Protein AF-A0AA96X672-F1 (afdb_monomer_lite)

Foldseek 3Di:
DDDDPPPPVVVPDDPLVVCVVPPVPDDPLVPDDLVSLVCVLVVVQLPCRSNLVSLVSCLVVVPPCSLVSLVVSCVDPNGHPVSVVSSVVSVVVD

Secondary structure (DSSP, 8-state):
-------GGGG---HHHHHHHHTTSPP-TTTS-HHHHHHHHHHTTT-HHHHHHHHHHHHHTT-TTHHHHHHHHHH-TT--HHHHHHHHHHHH--

Sequence (94 aa):
MKFETINVRDLNLSEANEIQFLYPSEPDWKAVSDDTLVALIKDYVSEPNCATIALGKLSIRNHPLTKPLAKWLLQEKQADEWLRESAQDTLDDE

Radius of gyration: 14.4 Å; chains: 1; bounding box: 42×36×30 Å

pLDDT: mean 87.9, std 14.63, range [38.44, 98.0]

Structure (mmCIF, N/CA/C/O backbone):
data_AF-A0AA96X672-F1
#
_entry.id   AF-A0AA96X672-F1
#
loop_
_atom_site.group_PDB
_atom_site.id
_atom_site.type_symbol
_atom_site.label_atom_id
_atom_site.label_alt_id
_atom_site.label_comp_id
_atom_site.label_asym_id
_atom_site.label_entity_id
_atom_site.label_seq_id
_atom_site.pdbx_PDB_ins_code
_atom_site.Cartn_x
_atom_site.Cartn_y
_atom_site.Cartn_z
_atom_site.occupancy
_atom_site.B_iso_or_equiv
_atom_site.auth_seq_id
_atom_site.auth_comp_id
_atom_site.auth_asym_id
_atom_site.auth_atom_id
_atom_site.pdbx_PDB_model_num
ATOM 1 N N . MET A 1 1 ? 32.167 -20.660 -10.875 1.00 38.44 1 MET A N 1
ATOM 2 C CA . MET A 1 1 ? 30.698 -20.518 -10.804 1.00 38.44 1 MET A CA 1
ATOM 3 C C . MET A 1 1 ? 30.321 -19.273 -11.585 1.00 38.44 1 MET A C 1
ATOM 5 O O . MET A 1 1 ? 30.848 -18.215 -11.271 1.00 38.44 1 MET A O 1
ATOM 9 N N . LYS A 1 2 ? 29.521 -19.407 -12.648 1.00 44.44 2 LYS A N 1
ATOM 10 C CA . LYS A 1 2 ? 28.918 -18.261 -13.338 1.00 44.44 2 LYS A CA 1
ATOM 11 C C . LYS A 1 2 ? 27.577 -18.019 -12.655 1.00 44.44 2 LYS A C 1
ATOM 13 O O . LYS A 1 2 ? 26.741 -18.914 -12.670 1.00 44.44 2 LYS A O 1
ATOM 18 N N . PHE A 1 3 ? 27.414 -16.874 -12.007 1.00 50.06 3 PHE A N 1
ATOM 19 C CA . PHE A 1 3 ? 26.091 -16.422 -11.602 1.00 50.06 3 PHE A CA 1
ATOM 20 C C . PHE A 1 3 ? 25.440 -15.876 -12.870 1.00 50.06 3 PHE A C 1
ATOM 22 O O . PHE A 1 3 ? 25.840 -14.822 -13.361 1.00 50.06 3 PHE A O 1
ATOM 29 N N . GLU A 1 4 ? 24.536 -16.648 -13.469 1.00 52.94 4 GLU A N 1
ATOM 30 C CA . GLU A 1 4 ? 23.663 -16.120 -14.512 1.00 52.94 4 GLU A CA 1
ATOM 31 C C . GLU A 1 4 ? 22.795 -15.047 -13.860 1.00 52.94 4 GLU A C 1
ATOM 33 O O . GLU A 1 4 ? 22.115 -15.291 -12.864 1.00 52.94 4 GLU A O 1
ATOM 38 N N . THR A 1 5 ? 22.908 -13.821 -14.362 1.00 55.78 5 THR A N 1
ATOM 39 C CA . THR A 1 5 ? 22.088 -12.699 -13.923 1.00 55.78 5 THR A CA 1
ATOM 40 C C . THR A 1 5 ? 20.648 -13.029 -14.292 1.00 55.78 5 THR A C 1
ATOM 42 O O . THR A 1 5 ? 20.287 -12.963 -15.465 1.00 55.78 5 THR A O 1
ATOM 45 N N . ILE A 1 6 ? 19.845 -13.451 -13.314 1.00 58.22 6 ILE A N 1
ATOM 46 C CA . ILE A 1 6 ? 18.418 -13.697 -13.522 1.00 58.22 6 ILE A CA 1
ATOM 47 C C . ILE A 1 6 ? 17.796 -12.360 -13.922 1.00 58.22 6 ILE A C 1
ATOM 49 O O . ILE A 1 6 ? 17.793 -11.408 -13.141 1.00 58.22 6 ILE A O 1
ATOM 53 N N . ASN A 1 7 ? 17.307 -12.276 -15.157 1.00 58.22 7 ASN A N 1
ATOM 54 C CA . ASN A 1 7 ? 16.510 -11.147 -15.596 1.00 58.22 7 ASN A CA 1
ATOM 55 C C . ASN A 1 7 ? 15.113 -11.322 -14.999 1.00 58.22 7 ASN A C 1
ATOM 57 O O . ASN A 1 7 ? 14.376 -12.232 -15.369 1.00 58.22 7 ASN A O 1
ATOM 61 N N . VAL A 1 8 ? 14.774 -10.471 -14.035 1.00 56.81 8 VAL A N 1
ATOM 62 C CA . VAL A 1 8 ? 13.538 -10.544 -13.237 1.00 56.81 8 VAL A CA 1
ATOM 63 C C . VAL A 1 8 ? 12.277 -10.541 -14.123 1.00 56.81 8 VAL A C 1
ATOM 65 O O . VAL A 1 8 ? 11.270 -11.154 -13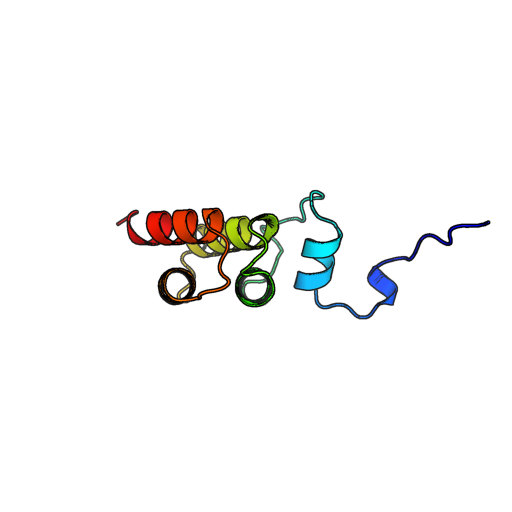.774 1.00 56.81 8 VAL A O 1
ATOM 68 N N . ARG A 1 9 ? 12.383 -9.966 -15.331 1.00 54.59 9 ARG A N 1
ATOM 69 C CA . ARG A 1 9 ? 11.336 -9.934 -16.366 1.00 54.59 9 ARG A CA 1
ATOM 70 C C . ARG A 1 9 ? 10.945 -11.309 -16.913 1.00 54.59 9 ARG A C 1
ATOM 72 O O . ARG A 1 9 ? 9.842 -11.458 -17.428 1.00 54.59 9 ARG A O 1
ATOM 79 N N . ASP A 1 10 ? 11.811 -12.314 -16.785 1.00 57.09 10 ASP A N 1
ATOM 80 C CA . ASP A 1 10 ? 11.561 -13.671 -17.290 1.00 57.09 10 ASP A CA 1
ATOM 81 C C . ASP A 1 10 ? 10.774 -14.544 -16.290 1.00 57.09 10 ASP A C 1
ATOM 83 O O . ASP A 1 10 ? 10.406 -15.676 -16.603 1.00 57.09 10 ASP A O 1
ATOM 87 N N . LEU A 1 11 ? 10.485 -14.031 -15.084 1.00 58.41 11 LEU A N 1
ATOM 88 C CA . LEU A 1 11 ? 9.835 -14.781 -14.000 1.00 58.41 11 LEU A CA 1
ATOM 89 C C . LEU A 1 11 ? 8.298 -14.669 -13.972 1.00 58.41 11 LEU A C 1
ATOM 91 O O . LEU A 1 11 ? 7.674 -15.237 -13.078 1.00 58.41 11 LEU A O 1
ATOM 95 N N . ASN A 1 12 ? 7.679 -13.974 -14.937 1.00 60.34 12 ASN A N 1
ATOM 96 C CA . ASN A 1 12 ? 6.227 -13.729 -14.993 1.00 60.34 12 ASN A CA 1
ATOM 97 C C . ASN A 1 12 ? 5.651 -13.238 -13.646 1.00 60.34 12 ASN A C 1
ATOM 99 O O . ASN A 1 12 ? 4.603 -13.696 -13.184 1.00 60.34 12 ASN A O 1
ATOM 103 N N . LEU A 1 13 ? 6.396 -12.354 -12.983 1.00 65.19 13 LEU A N 1
ATOM 104 C CA . LEU A 1 13 ? 6.022 -11.768 -11.704 1.00 65.19 13 LEU A CA 1
ATOM 105 C C . LEU A 1 13 ? 4.960 -10.683 -11.914 1.00 65.19 13 LEU A C 1
ATOM 107 O O . LEU A 1 13 ? 4.914 -10.040 -12.962 1.00 65.19 13 LEU A O 1
ATOM 111 N N . SER A 1 14 ? 4.107 -10.469 -10.910 1.00 86.06 14 SER A N 1
ATOM 112 C CA . SER A 1 14 ? 3.268 -9.270 -10.875 1.00 86.06 14 SER A CA 1
ATOM 113 C C . SER A 1 14 ? 4.156 -8.021 -10.802 1.00 86.06 14 SER A C 1
ATOM 115 O O . SER A 1 14 ? 5.269 -8.073 -10.276 1.00 86.06 14 SER A O 1
ATOM 117 N N . GLU A 1 15 ? 3.656 -6.881 -11.283 1.00 90.25 15 GLU A N 1
ATOM 118 C CA . GLU A 1 15 ? 4.382 -5.605 -11.189 1.00 90.25 15 GLU A CA 1
ATOM 119 C C . GLU A 1 15 ? 4.734 -5.267 -9.725 1.00 90.25 15 GLU A C 1
ATOM 121 O O . GLU A 1 15 ? 5.834 -4.802 -9.442 1.00 90.25 15 GLU A O 1
ATOM 126 N N . ALA A 1 16 ? 3.847 -5.592 -8.775 1.00 90.38 16 ALA A N 1
ATOM 127 C CA . ALA A 1 16 ? 4.100 -5.429 -7.342 1.00 90.38 16 ALA A CA 1
ATOM 128 C C . ALA A 1 16 ? 5.302 -6.263 -6.866 1.00 90.38 16 ALA A C 1
ATOM 130 O O . ALA A 1 16 ? 6.161 -5.753 -6.148 1.00 90.38 16 ALA A O 1
ATOM 131 N N . ASN A 1 17 ? 5.405 -7.518 -7.315 1.00 90.00 17 ASN A N 1
ATOM 132 C CA . ASN A 1 17 ? 6.538 -8.375 -6.980 1.00 90.00 17 ASN A CA 1
ATOM 133 C C . ASN A 1 17 ? 7.845 -7.863 -7.584 1.00 90.00 17 ASN A C 1
ATOM 135 O O . ASN A 1 17 ? 8.887 -7.932 -6.936 1.00 90.00 17 ASN A O 1
ATOM 139 N N . GLU A 1 18 ? 7.802 -7.353 -8.815 1.00 90.25 18 GLU A N 1
ATOM 140 C CA . GLU A 1 18 ? 8.983 -6.799 -9.476 1.00 90.25 18 GLU A CA 1
ATOM 141 C C . GLU A 1 18 ? 9.480 -5.538 -8.751 1.00 90.25 18 GLU A C 1
ATOM 143 O O . GLU A 1 18 ? 10.673 -5.422 -8.465 1.00 90.25 18 GLU A O 1
ATOM 148 N N . ILE A 1 19 ? 8.563 -4.641 -8.368 1.00 91.81 19 ILE A N 1
ATOM 149 C CA . ILE A 1 19 ? 8.870 -3.441 -7.577 1.00 91.81 19 ILE A CA 1
ATOM 150 C C . ILE A 1 19 ? 9.486 -3.822 -6.226 1.00 91.81 19 ILE A C 1
ATOM 152 O O . ILE A 1 19 ? 10.535 -3.285 -5.868 1.00 91.81 19 ILE A O 1
ATOM 156 N N . GLN A 1 20 ? 8.886 -4.770 -5.497 1.00 90.38 20 GLN A N 1
ATOM 157 C CA . GLN A 1 20 ? 9.417 -5.200 -4.204 1.00 90.38 20 GLN A CA 1
ATOM 158 C C . GLN A 1 20 ? 10.808 -5.822 -4.336 1.00 90.38 20 GLN A C 1
ATOM 160 O O . GLN A 1 20 ? 11.713 -5.492 -3.572 1.00 90.38 20 GLN A O 1
ATOM 165 N N . PHE A 1 21 ? 10.991 -6.710 -5.314 1.00 89.31 21 PHE A N 1
ATOM 166 C CA . PHE A 1 21 ? 12.253 -7.416 -5.520 1.00 89.31 21 PHE A CA 1
ATOM 167 C C . PHE A 1 21 ? 13.406 -6.468 -5.872 1.00 89.31 21 PHE A C 1
ATOM 169 O O . PHE A 1 21 ? 14.552 -6.719 -5.502 1.00 89.31 21 PHE A O 1
ATOM 176 N N . LEU A 1 22 ? 13.114 -5.383 -6.594 1.00 89.25 22 LEU A N 1
ATOM 177 C CA . LEU A 1 22 ? 14.110 -4.405 -7.027 1.00 89.25 22 LEU A CA 1
ATOM 178 C C . LEU A 1 22 ? 14.365 -3.285 -6.008 1.00 89.25 22 LEU A C 1
ATOM 180 O O . LEU A 1 22 ? 15.301 -2.502 -6.207 1.00 89.25 22 LEU A O 1
ATOM 184 N N . TYR A 1 23 ? 13.587 -3.205 -4.923 1.00 85.44 23 TYR A N 1
ATOM 185 C CA . TYR A 1 23 ? 13.785 -2.217 -3.863 1.00 85.44 23 TYR A CA 1
ATOM 186 C C . TYR A 1 23 ? 15.224 -2.294 -3.300 1.00 85.44 23 TYR A C 1
ATOM 188 O O . TYR A 1 23 ? 15.720 -3.392 -3.038 1.00 85.44 23 TYR A O 1
ATOM 196 N N . PRO A 1 24 ? 15.937 -1.163 -3.104 1.00 88.38 24 PRO A N 1
ATOM 197 C CA . PRO A 1 24 ? 15.455 0.223 -3.060 1.00 88.38 24 PRO A CA 1
ATOM 198 C C . PRO A 1 24 ? 15.445 0.965 -4.405 1.00 88.38 24 PRO A C 1
ATOM 200 O O . PRO A 1 24 ? 15.369 2.190 -4.421 1.00 88.38 24 PRO A O 1
ATOM 203 N N . SER A 1 25 ? 15.544 0.270 -5.540 1.00 89.38 25 SER A N 1
ATOM 204 C CA . SER A 1 25 ? 15.404 0.921 -6.848 1.00 89.38 25 SER A CA 1
ATOM 205 C C . SER A 1 25 ? 13.981 1.459 -7.001 1.00 89.38 25 SER A C 1
ATOM 207 O O . SER A 1 25 ? 13.023 0.690 -7.007 1.00 89.38 25 SER A O 1
ATOM 209 N N . GLU A 1 26 ? 13.835 2.778 -7.118 1.00 84.62 26 GLU A N 1
ATOM 210 C CA . GLU A 1 26 ? 12.516 3.405 -7.202 1.00 84.62 26 GLU A CA 1
ATOM 211 C C . GLU A 1 26 ? 11.936 3.317 -8.627 1.00 84.62 26 GLU A C 1
ATOM 213 O O . GLU A 1 26 ? 12.583 3.775 -9.577 1.00 84.62 26 GLU A O 1
ATOM 218 N N . PRO A 1 27 ? 10.716 2.772 -8.808 1.00 91.19 27 PRO A N 1
ATOM 219 C CA . PRO A 1 27 ? 9.993 2.889 -10.068 1.00 91.19 27 PRO A CA 1
ATOM 220 C C . PRO A 1 27 ? 9.500 4.330 -10.277 1.00 91.19 27 PRO A C 1
ATOM 222 O O . PRO A 1 27 ? 9.475 5.148 -9.352 1.00 91.19 27 PRO A O 1
ATOM 225 N N . ASP A 1 28 ? 9.012 4.644 -11.481 1.00 93.12 28 ASP A N 1
ATOM 226 C CA . ASP A 1 28 ? 8.211 5.857 -11.661 1.00 93.12 28 ASP A CA 1
ATOM 227 C C . ASP A 1 28 ? 6.846 5.683 -10.982 1.00 93.12 28 ASP A C 1
ATOM 229 O O . ASP A 1 28 ? 5.863 5.251 -11.584 1.00 93.12 28 ASP A O 1
ATOM 233 N N . TRP A 1 29 ? 6.778 6.061 -9.707 1.00 93.00 29 TRP A N 1
ATOM 234 C CA . TRP A 1 29 ? 5.575 5.978 -8.883 1.00 93.00 29 TRP A CA 1
ATOM 235 C C . TRP A 1 29 ? 4.366 6.742 -9.430 1.00 93.00 29 TRP A C 1
ATOM 237 O O . TRP A 1 29 ? 3.270 6.562 -8.904 1.00 93.00 29 TRP A O 1
ATOM 247 N N . LYS A 1 30 ? 4.520 7.630 -10.421 1.00 92.56 30 LYS A N 1
ATOM 248 C CA . LYS A 1 30 ? 3.374 8.270 -11.090 1.00 92.56 30 LYS A CA 1
ATOM 249 C C . LYS A 1 30 ? 2.762 7.368 -12.159 1.00 92.56 30 LYS A C 1
ATOM 251 O O . LYS A 1 30 ? 1.568 7.480 -12.410 1.00 92.56 30 LYS A O 1
ATOM 256 N N . ALA A 1 31 ? 3.567 6.494 -12.757 1.00 94.00 31 ALA A N 1
ATOM 257 C CA . ALA A 1 31 ? 3.150 5.549 -13.785 1.00 94.00 31 ALA A CA 1
ATOM 258 C C . ALA A 1 31 ? 2.636 4.219 -13.208 1.00 94.00 31 ALA A C 1
ATOM 260 O O . ALA A 1 31 ? 1.856 3.544 -13.874 1.00 94.00 31 ALA A O 1
ATOM 261 N N . VAL A 1 32 ? 3.023 3.862 -11.974 1.00 95.38 32 VAL A N 1
ATOM 262 C CA . VAL A 1 32 ? 2.518 2.656 -11.290 1.00 95.38 32 VAL A CA 1
ATOM 263 C C . VAL A 1 32 ? 0.996 2.736 -11.128 1.00 95.38 32 VAL A C 1
ATOM 265 O O . VAL A 1 32 ? 0.464 3.746 -10.646 1.00 95.38 32 VAL A O 1
ATOM 268 N N . SER A 1 33 ? 0.297 1.674 -11.528 1.00 96.44 33 SER A N 1
ATOM 269 C CA . SER A 1 33 ? -1.167 1.603 -11.479 1.00 96.44 33 SER A CA 1
ATOM 270 C C . SER A 1 33 ? -1.701 1.567 -10.042 1.00 96.44 33 SER A C 1
ATOM 272 O O . SER A 1 33 ? -1.021 1.086 -9.136 1.00 96.44 33 SER A O 1
ATOM 274 N N . ASP A 1 34 ? -2.927 2.051 -9.818 1.00 96.69 34 ASP A N 1
ATOM 275 C CA . ASP A 1 34 ? -3.556 1.981 -8.491 1.00 96.69 34 ASP A CA 1
ATOM 276 C C . ASP A 1 34 ? -3.708 0.528 -8.010 1.00 96.69 34 ASP A C 1
ATOM 278 O O . ASP A 1 34 ? -3.455 0.248 -6.841 1.00 96.69 34 ASP A O 1
ATOM 282 N N . ASP A 1 35 ? -4.022 -0.410 -8.911 1.00 96.00 35 ASP A N 1
ATOM 283 C CA . ASP A 1 35 ? -4.109 -1.842 -8.596 1.00 96.00 35 ASP A CA 1
ATOM 284 C C . ASP A 1 35 ? -2.772 -2.391 -8.083 1.00 96.00 35 ASP A C 1
ATOM 286 O O . ASP A 1 35 ? -2.735 -3.113 -7.085 1.00 96.00 35 ASP A O 1
ATOM 290 N N . THR A 1 36 ? -1.662 -1.995 -8.710 1.00 95.88 36 THR A N 1
ATOM 291 C CA . THR A 1 36 ? -0.314 -2.369 -8.270 1.00 95.88 36 THR A CA 1
ATOM 292 C C . THR A 1 36 ? 0.024 -1.755 -6.913 1.00 95.88 36 THR A C 1
ATOM 294 O O . THR A 1 36 ? 0.583 -2.441 -6.060 1.00 95.88 36 THR A O 1
ATOM 297 N N . LEU A 1 37 ? -0.349 -0.496 -6.660 1.00 96.81 37 LEU A N 1
ATOM 298 C CA . LEU A 1 37 ? -0.160 0.129 -5.344 1.00 96.81 37 LEU A CA 1
ATOM 299 C C . LEU A 1 37 ? -0.965 -0.597 -4.253 1.00 96.81 37 LEU A C 1
ATOM 301 O O . LEU A 1 37 ? -0.456 -0.837 -3.160 1.00 96.81 37 LEU A O 1
ATOM 305 N N . VAL A 1 38 ? -2.204 -0.995 -4.547 1.00 96.56 38 VAL A N 1
ATOM 306 C CA . VAL A 1 38 ? -3.030 -1.784 -3.622 1.00 96.56 38 VAL A CA 1
ATOM 307 C C . VAL A 1 38 ? -2.411 -3.162 -3.370 1.00 96.56 38 VAL A C 1
ATOM 309 O O . VAL A 1 38 ? -2.397 -3.612 -2.223 1.00 96.56 38 VAL A O 1
ATOM 312 N N . ALA A 1 39 ? -1.893 -3.821 -4.409 1.00 95.31 39 ALA A N 1
ATOM 313 C CA . ALA A 1 39 ? -1.206 -5.105 -4.284 1.00 95.31 39 ALA A CA 1
ATOM 314 C C . ALA A 1 39 ? 0.054 -4.986 -3.416 1.00 95.31 39 ALA A C 1
ATOM 316 O O . ALA A 1 39 ? 0.228 -5.781 -2.499 1.00 95.31 39 ALA A O 1
ATOM 317 N N . LEU A 1 40 ? 0.863 -3.936 -3.605 1.00 95.75 40 LEU A N 1
ATOM 318 C CA . LEU A 1 40 ? 2.038 -3.675 -2.767 1.00 95.75 40 LEU A CA 1
ATOM 319 C C . LEU A 1 40 ? 1.684 -3.575 -1.277 1.00 95.75 40 LEU A C 1
ATOM 321 O O . LEU A 1 40 ? 2.401 -4.107 -0.440 1.00 95.75 40 LEU A O 1
ATOM 325 N N . ILE A 1 41 ? 0.563 -2.937 -0.935 1.00 95.69 41 ILE A N 1
ATOM 326 C CA . ILE A 1 41 ? 0.117 -2.805 0.462 1.00 95.69 41 ILE A CA 1
ATOM 327 C C . ILE A 1 41 ? -0.365 -4.144 1.033 1.00 95.69 41 ILE A C 1
ATOM 329 O O . ILE A 1 41 ? -0.089 -4.461 2.189 1.00 95.69 41 ILE A O 1
ATOM 333 N N . LYS A 1 42 ? -1.125 -4.915 0.251 1.00 94.00 42 LYS A N 1
ATOM 334 C CA . LYS A 1 42 ? -1.742 -6.165 0.719 1.00 94.00 42 LYS A CA 1
ATOM 335 C C . LYS A 1 42 ? -0.748 -7.315 0.809 1.00 94.00 42 LYS A C 1
ATOM 337 O O . LYS A 1 42 ? -0.762 -8.046 1.797 1.00 94.00 42 LYS A O 1
ATOM 342 N N . ASP A 1 43 ? 0.090 -7.463 -0.208 1.00 93.56 43 ASP A N 1
ATOM 343 C CA . ASP A 1 43 ? 0.967 -8.621 -0.367 1.00 93.56 43 ASP A CA 1
ATOM 344 C C . ASP A 1 43 ? 2.255 -8.469 0.456 1.00 93.56 43 ASP A C 1
ATOM 346 O O . ASP A 1 43 ? 2.825 -9.467 0.893 1.00 93.56 43 ASP A O 1
ATOM 350 N N . TYR A 1 44 ? 2.662 -7.227 0.748 1.00 93.19 44 TYR A N 1
ATOM 351 C CA . TYR A 1 44 ? 3.876 -6.897 1.505 1.00 93.19 44 TYR A CA 1
ATOM 352 C C . TYR A 1 44 ? 3.584 -6.182 2.824 1.00 93.19 44 TYR A C 1
ATOM 354 O O . TYR A 1 44 ? 4.354 -5.355 3.293 1.00 93.19 44 TYR A O 1
ATOM 362 N N . VAL A 1 45 ? 2.471 -6.530 3.469 1.00 93.00 45 VAL A N 1
ATOM 363 C CA . VAL A 1 45 ? 2.025 -5.921 4.733 1.00 93.00 45 VAL A CA 1
ATOM 364 C C . VAL A 1 45 ? 3.056 -6.020 5.873 1.00 93.00 45 VAL A C 1
ATOM 366 O O . VAL A 1 45 ? 3.105 -5.151 6.739 1.00 93.00 45 VAL A O 1
ATOM 369 N N . SER A 1 46 ? 3.912 -7.044 5.865 1.00 91.69 46 SER A N 1
ATOM 370 C CA . SER A 1 46 ? 4.997 -7.229 6.844 1.00 91.69 46 SER A CA 1
ATOM 371 C C . SER A 1 46 ? 6.321 -6.571 6.440 1.00 91.69 46 SER A C 1
ATOM 373 O O . SER A 1 46 ? 7.299 -6.685 7.173 1.00 91.69 46 SER A O 1
ATOM 375 N N . GLU A 1 47 ? 6.378 -5.916 5.278 1.00 88.56 47 GLU A N 1
ATOM 376 C CA . GLU A 1 47 ? 7.577 -5.273 4.743 1.00 88.56 47 GLU A CA 1
ATOM 377 C C . GLU A 1 47 ? 7.278 -3.783 4.489 1.00 88.56 47 GLU A C 1
ATOM 379 O O . GLU A 1 47 ? 6.604 -3.427 3.522 1.00 88.56 47 GLU A O 1
ATOM 384 N N . PRO A 1 48 ? 7.759 -2.863 5.342 1.00 76.50 48 PRO A N 1
ATOM 385 C CA . PRO A 1 48 ? 7.281 -1.481 5.335 1.00 76.50 48 PRO A CA 1
ATOM 386 C C . PRO A 1 48 ? 7.754 -0.652 4.142 1.00 76.50 48 PRO A C 1
ATOM 388 O O . PRO A 1 48 ? 7.282 0.461 3.959 1.00 76.50 48 PRO A O 1
ATOM 391 N N . ASN A 1 49 ? 8.682 -1.141 3.329 1.00 86.62 49 ASN A N 1
ATOM 392 C CA . ASN A 1 49 ? 9.320 -0.380 2.258 1.00 86.62 49 ASN A CA 1
ATOM 393 C C . ASN A 1 49 ? 8.333 0.097 1.173 1.00 86.62 49 ASN A C 1
ATOM 395 O O . ASN A 1 49 ? 7.903 1.252 1.173 1.00 86.62 49 ASN A O 1
ATOM 399 N N . CYS A 1 50 ? 7.959 -0.773 0.237 1.00 92.25 50 CYS A N 1
ATOM 400 C CA . CYS A 1 50 ? 7.102 -0.400 -0.881 1.00 92.25 50 CYS A C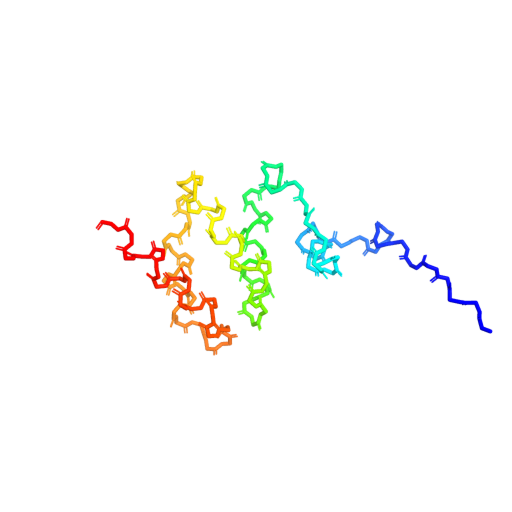A 1
ATOM 401 C C . CYS A 1 50 ? 5.649 -0.222 -0.441 1.00 92.25 50 CYS A C 1
ATOM 403 O O . CYS A 1 50 ? 4.952 0.613 -1.013 1.00 92.25 50 CYS A O 1
ATOM 405 N N . ALA A 1 51 ? 5.203 -0.950 0.589 1.00 94.31 51 ALA A N 1
ATOM 406 C CA . ALA A 1 51 ? 3.849 -0.842 1.126 1.00 94.31 51 ALA A CA 1
ATOM 407 C C . ALA A 1 51 ? 3.563 0.560 1.695 1.00 94.31 51 ALA A C 1
ATOM 409 O O . ALA A 1 51 ? 2.520 1.142 1.394 1.00 94.31 51 ALA A O 1
ATOM 410 N N . THR A 1 52 ? 4.508 1.150 2.438 1.00 94.81 52 THR A N 1
ATOM 411 C CA . THR A 1 52 ? 4.347 2.508 2.990 1.00 94.81 52 THR A CA 1
ATOM 412 C C . THR A 1 52 ? 4.324 3.555 1.884 1.00 94.81 52 THR A C 1
ATOM 414 O O . THR A 1 52 ? 3.440 4.414 1.851 1.00 94.81 52 THR A O 1
ATOM 417 N N . ILE A 1 53 ? 5.253 3.458 0.923 1.00 95.19 53 ILE A N 1
ATOM 418 C CA . ILE A 1 53 ? 5.281 4.370 -0.227 1.00 95.19 53 ILE A CA 1
ATOM 419 C C . ILE A 1 53 ? 3.968 4.256 -1.006 1.00 95.19 53 ILE A C 1
ATOM 421 O O . ILE A 1 53 ? 3.364 5.278 -1.331 1.00 95.19 53 ILE A O 1
ATOM 425 N N . ALA A 1 54 ? 3.496 3.036 -1.266 1.00 96.44 54 ALA A N 1
ATOM 426 C CA . ALA A 1 54 ? 2.261 2.795 -1.995 1.00 96.44 54 ALA A CA 1
ATOM 427 C C . ALA A 1 54 ? 1.036 3.394 -1.293 1.00 96.44 54 ALA A C 1
ATOM 429 O O . ALA A 1 54 ? 0.229 4.051 -1.954 1.00 96.44 54 ALA A O 1
ATOM 430 N N . LEU A 1 55 ? 0.933 3.260 0.034 1.00 96.62 55 LEU A N 1
ATOM 431 C CA . LEU A 1 55 ? -0.132 3.892 0.814 1.00 96.62 55 LEU A CA 1
ATOM 432 C C . LEU A 1 55 ? -0.102 5.420 0.670 1.00 96.62 55 LEU A C 1
ATOM 434 O O . LEU A 1 55 ? -1.125 6.032 0.356 1.00 96.62 55 LEU A O 1
ATOM 438 N N . GLY A 1 56 ? 1.082 6.029 0.783 1.00 95.56 56 GLY A N 1
ATOM 439 C CA . GLY A 1 56 ? 1.261 7.466 0.568 1.00 95.56 56 GLY A CA 1
ATOM 440 C C . GLY A 1 56 ? 0.900 7.910 -0.856 1.00 95.56 56 GLY A C 1
ATOM 441 O O . GLY A 1 56 ? 0.257 8.943 -1.043 1.00 95.56 56 GLY A O 1
ATOM 442 N N . LYS A 1 57 ? 1.245 7.121 -1.885 1.00 96.81 57 LYS A N 1
ATOM 443 C CA . LYS A 1 57 ? 0.859 7.420 -3.277 1.00 96.81 57 LYS A CA 1
ATOM 444 C C . LYS A 1 57 ? -0.653 7.347 -3.480 1.00 96.81 57 LYS A C 1
ATOM 446 O O . LYS A 1 57 ? -1.194 8.234 -4.137 1.00 96.81 57 LYS A O 1
ATOM 451 N N . LEU A 1 58 ? -1.336 6.355 -2.906 1.00 97.06 58 LEU A N 1
ATOM 452 C CA . LEU A 1 58 ? -2.801 6.278 -2.945 1.00 97.06 58 LEU A CA 1
ATOM 453 C C . LEU A 1 58 ? -3.450 7.468 -2.222 1.00 97.06 58 LEU A C 1
ATOM 455 O O . LEU A 1 58 ? -4.441 8.012 -2.714 1.00 97.06 58 LEU A O 1
ATOM 459 N N . SER A 1 59 ? -2.875 7.909 -1.098 1.00 96.19 59 SER A N 1
ATOM 460 C CA . SER A 1 59 ? -3.327 9.102 -0.373 1.00 96.19 59 SER A CA 1
ATOM 461 C C . SER A 1 59 ? -3.213 10.369 -1.226 1.00 96.19 59 SER A C 1
ATOM 463 O O . SER A 1 59 ? -4.215 11.036 -1.471 1.00 96.19 59 SER A O 1
ATOM 465 N N . ILE A 1 60 ? -2.041 10.626 -1.823 1.00 95.50 60 ILE A N 1
ATOM 466 C CA . ILE A 1 60 ? -1.812 11.765 -2.736 1.00 95.50 60 ILE A CA 1
ATOM 46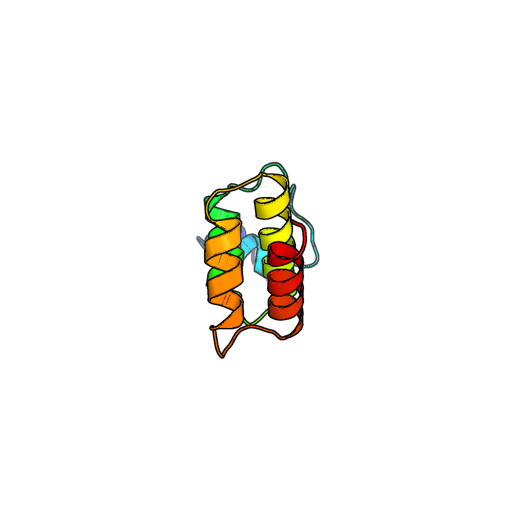7 C C . ILE A 1 60 ? -2.787 11.754 -3.925 1.00 95.50 60 ILE A C 1
ATOM 469 O O . ILE A 1 60 ? -3.216 12.808 -4.396 1.00 95.50 60 ILE A O 1
ATOM 473 N N . ARG A 1 61 ? -3.141 10.565 -4.427 1.00 95.94 61 ARG A N 1
ATOM 474 C CA . ARG A 1 61 ? -4.091 10.388 -5.537 1.00 95.94 61 ARG A CA 1
ATOM 475 C C . ARG A 1 61 ? -5.560 10.527 -5.115 1.00 95.94 61 ARG A C 1
ATOM 477 O O . ARG A 1 61 ? -6.428 10.459 -5.980 1.00 95.94 61 ARG A O 1
ATOM 484 N N . ASN A 1 62 ? -5.856 10.726 -3.827 1.00 94.81 62 ASN A N 1
ATOM 485 C CA . ASN A 1 62 ? -7.210 10.685 -3.262 1.00 94.81 62 ASN A CA 1
ATOM 486 C C . ASN A 1 62 ? -7.960 9.389 -3.614 1.00 94.81 62 ASN A C 1
ATOM 488 O O . ASN A 1 62 ? -9.163 9.398 -3.886 1.00 94.81 62 ASN A O 1
ATOM 492 N N . HIS A 1 63 ? -7.244 8.263 -3.650 1.00 96.88 63 HIS A N 1
ATOM 493 C CA . HIS A 1 63 ? -7.8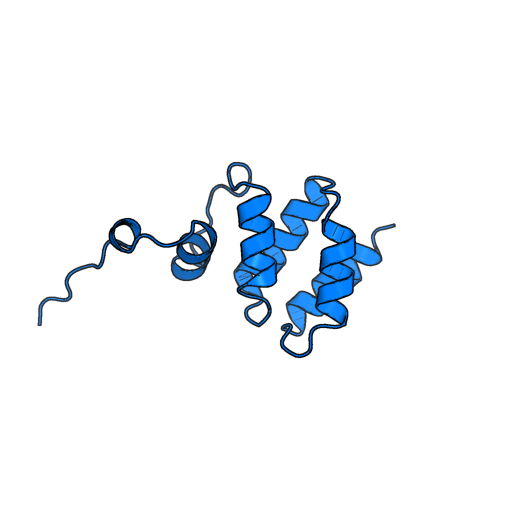33 6.994 -4.051 1.00 96.88 63 HIS A CA 1
ATOM 494 C C . HIS A 1 63 ? -8.878 6.525 -3.013 1.00 96.88 63 HIS A C 1
ATOM 496 O O . HIS A 1 63 ? -8.614 6.551 -1.807 1.00 96.88 63 HIS A O 1
ATOM 502 N N . PRO A 1 64 ? -10.068 6.045 -3.426 1.00 96.56 64 PRO A N 1
ATOM 503 C CA . PRO A 1 64 ? -11.148 5.695 -2.497 1.00 96.56 64 PRO A CA 1
ATOM 504 C C . PRO A 1 64 ? -10.797 4.551 -1.535 1.00 96.56 64 PRO A C 1
ATOM 506 O O . PRO A 1 64 ? -11.393 4.444 -0.463 1.00 96.56 64 PRO A O 1
ATOM 509 N N . LEU A 1 65 ? -9.829 3.699 -1.891 1.00 96.38 65 LEU A N 1
ATOM 510 C CA . LEU A 1 65 ? -9.368 2.613 -1.019 1.00 96.38 65 LEU A CA 1
ATOM 511 C C . LEU A 1 65 ? -8.336 3.041 0.027 1.00 96.38 65 LEU A C 1
ATOM 513 O O . LEU A 1 65 ? -8.069 2.241 0.918 1.00 96.38 65 LEU A O 1
ATOM 517 N N . THR A 1 66 ? -7.800 4.264 -0.015 1.00 97.38 66 THR A N 1
ATOM 518 C CA . THR A 1 66 ? -6.757 4.711 0.925 1.00 97.38 66 THR A CA 1
ATOM 519 C C . THR A 1 66 ? -7.190 4.529 2.382 1.00 97.38 66 THR A C 1
ATOM 521 O O . THR A 1 66 ? -6.538 3.813 3.138 1.00 97.38 66 THR A O 1
ATOM 524 N N . LYS A 1 67 ? -8.340 5.091 2.775 1.00 96.75 67 LYS A N 1
ATOM 525 C CA . LYS A 1 67 ? -8.844 4.982 4.157 1.00 96.75 67 LYS A CA 1
ATOM 526 C C . LYS A 1 67 ? -9.274 3.558 4.534 1.00 96.75 67 LYS A C 1
ATOM 528 O O . LYS A 1 67 ? -8.931 3.121 5.631 1.00 96.75 67 LYS A O 1
ATOM 533 N N . PRO A 1 68 ? -10.010 2.809 3.684 1.00 97.88 68 PRO A N 1
ATOM 534 C CA . PRO A 1 68 ? -10.274 1.393 3.937 1.00 97.88 68 PRO A CA 1
ATOM 535 C C . PRO A 1 68 ? -9.008 0.560 4.178 1.00 97.88 68 PRO A C 1
ATOM 537 O O . PRO A 1 68 ? -8.993 -0.251 5.100 1.00 97.88 68 PRO A O 1
ATOM 540 N N . LEU A 1 69 ? -7.950 0.774 3.389 1.00 97.38 69 LEU A N 1
ATOM 541 C CA . LEU A 1 69 ? -6.681 0.060 3.535 1.00 97.38 69 LEU A CA 1
ATOM 542 C C . LEU A 1 69 ? -5.946 0.464 4.811 1.00 97.38 69 LEU A C 1
ATOM 544 O O . LEU A 1 69 ? -5.508 -0.417 5.540 1.00 97.38 69 LEU A O 1
ATOM 548 N N . ALA A 1 70 ? -5.883 1.758 5.128 1.00 97.62 70 ALA A N 1
ATOM 549 C CA . ALA A 1 70 ? -5.289 2.234 6.373 1.00 97.62 70 ALA A CA 1
ATOM 550 C C . ALA A 1 70 ? -5.979 1.621 7.608 1.00 97.62 70 ALA A C 1
ATOM 552 O O . ALA A 1 70 ? -5.328 1.067 8.490 1.00 97.62 70 ALA A O 1
ATOM 553 N N . LYS A 1 71 ? -7.320 1.602 7.628 1.00 98.00 71 LYS A N 1
ATOM 554 C CA . LYS A 1 71 ? -8.091 0.951 8.703 1.00 98.00 71 LYS A CA 1
ATOM 555 C C . LYS A 1 71 ? -7.826 -0.551 8.794 1.00 98.00 71 LYS A C 1
ATOM 557 O O . LYS A 1 71 ? -7.763 -1.085 9.898 1.00 98.00 71 LYS A O 1
ATOM 562 N N . TRP A 1 72 ? -7.690 -1.229 7.654 1.00 97.56 72 TRP A N 1
ATOM 563 C CA . TRP A 1 72 ? -7.342 -2.648 7.620 1.00 97.56 72 TRP A CA 1
ATOM 564 C C . TRP A 1 72 ? -5.929 -2.902 8.169 1.00 97.56 72 TRP A C 1
ATOM 566 O O . TRP A 1 72 ? -5.769 -3.788 9.003 1.00 97.56 72 TRP A O 1
ATOM 576 N N . LEU A 1 73 ? -4.933 -2.089 7.797 1.00 96.62 73 LEU A N 1
ATOM 577 C CA . LEU A 1 73 ? -3.547 -2.210 8.274 1.00 96.62 73 LEU A CA 1
ATOM 578 C C . LEU A 1 73 ? -3.434 -2.117 9.802 1.00 96.62 73 LEU A C 1
ATOM 580 O O . LEU A 1 73 ? -2.703 -2.894 10.413 1.00 96.62 73 LEU A O 1
ATOM 584 N N . LEU A 1 74 ? -4.209 -1.231 10.435 1.00 97.44 74 LEU A N 1
ATOM 585 C CA . LEU A 1 74 ? -4.254 -1.110 11.899 1.00 97.44 74 LEU A CA 1
ATOM 586 C C . LEU A 1 74 ? -4.813 -2.361 12.599 1.00 97.44 74 LEU A C 1
ATOM 588 O O . LEU A 1 74 ? -4.545 -2.587 13.778 1.00 97.44 74 LEU A O 1
ATOM 592 N N . GLN A 1 75 ? -5.594 -3.175 11.888 1.00 96.88 75 GLN A N 1
ATOM 593 C CA . GLN A 1 75 ? -6.178 -4.417 12.403 1.00 96.88 75 GLN A CA 1
ATOM 594 C C . GLN A 1 75 ? -5.371 -5.659 12.006 1.00 96.88 75 GLN A C 1
ATOM 596 O O . GLN A 1 75 ? -5.535 -6.718 12.619 1.00 96.88 75 GLN A O 1
ATOM 601 N N . GLU A 1 76 ? -4.511 -5.550 10.994 1.00 96.31 76 GLU A N 1
ATOM 602 C CA . GLU A 1 76 ? -3.752 -6.673 10.462 1.00 96.31 76 GLU A CA 1
ATOM 603 C C . GLU A 1 76 ? -2.583 -7.019 11.386 1.00 96.31 76 GLU A C 1
ATOM 605 O O . GLU A 1 76 ? -1.696 -6.204 11.630 1.00 96.31 76 GLU A O 1
ATOM 610 N N . LYS A 1 77 ? -2.555 -8.250 11.909 1.00 94.50 77 LYS A N 1
ATOM 611 C CA . LYS A 1 77 ? -1.601 -8.674 12.952 1.00 94.50 77 LYS A CA 1
ATOM 612 C C . LYS A 1 77 ? -0.165 -8.718 12.455 1.00 94.50 77 LYS A C 1
ATOM 614 O O . LYS A 1 77 ? 0.756 -8.462 13.226 1.00 94.50 77 LYS A O 1
ATOM 619 N N . GLN A 1 78 ? -0.006 -9.046 11.183 1.00 94.50 78 GLN A N 1
ATOM 620 C CA . GLN A 1 78 ? 1.284 -9.153 10.515 1.00 94.50 78 GLN A CA 1
ATOM 621 C C . GLN A 1 78 ? 1.749 -7.832 9.894 1.00 94.50 78 GLN A C 1
ATOM 623 O O . GLN A 1 78 ? 2.825 -7.809 9.305 1.00 94.50 78 GLN A O 1
ATOM 628 N N . ALA A 1 79 ? 0.969 -6.750 10.015 1.00 94.50 79 ALA A N 1
ATOM 629 C CA . ALA A 1 79 ? 1.411 -5.444 9.553 1.00 94.50 79 ALA A CA 1
ATOM 630 C C . ALA A 1 79 ? 2.647 -4.980 10.321 1.00 94.50 79 ALA A C 1
ATOM 632 O O . ALA A 1 79 ? 2.674 -5.037 11.556 1.00 94.50 79 ALA A O 1
ATOM 633 N N . ASP A 1 80 ? 3.648 -4.533 9.568 1.00 96.00 80 ASP A N 1
ATOM 634 C CA . ASP A 1 80 ? 4.833 -3.896 10.121 1.00 96.00 80 ASP A CA 1
ATOM 635 C C . ASP A 1 80 ? 4.451 -2.647 10.934 1.00 96.00 80 ASP A C 1
ATOM 637 O O . ASP A 1 80 ? 3.477 -1.953 10.626 1.00 96.00 80 ASP A O 1
ATOM 641 N N . GLU A 1 81 ? 5.211 -2.370 11.992 1.00 94.06 81 GLU A N 1
ATOM 642 C CA . GLU A 1 81 ? 4.969 -1.246 12.900 1.00 94.06 81 GLU A CA 1
ATOM 643 C C . GLU A 1 81 ? 4.981 0.106 12.172 1.00 94.06 81 GLU A C 1
ATOM 645 O O . GLU A 1 81 ? 4.056 0.895 12.348 1.00 94.06 81 GLU A O 1
ATOM 650 N N . TRP A 1 82 ? 5.936 0.330 11.269 1.00 93.00 82 TRP A N 1
ATOM 651 C CA . TRP A 1 82 ?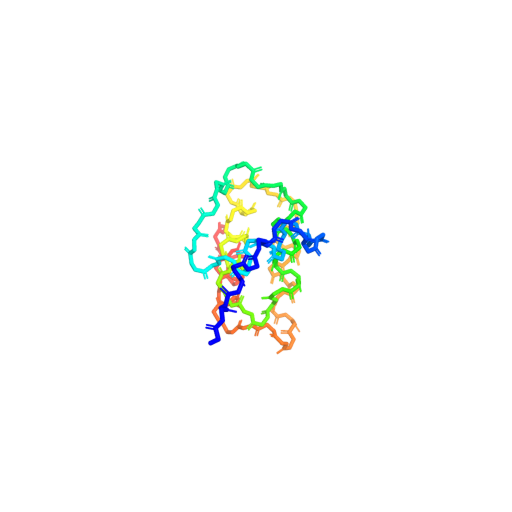 6.072 1.583 10.519 1.00 93.00 82 TRP A CA 1
ATOM 652 C C . TRP A 1 82 ? 4.958 1.759 9.488 1.00 93.00 82 TRP A C 1
ATOM 654 O O . TRP A 1 82 ? 4.485 2.870 9.236 1.00 93.00 82 TRP A O 1
ATOM 664 N N . LEU A 1 83 ? 4.501 0.651 8.902 1.00 95.38 83 LEU A N 1
ATOM 665 C CA . LEU A 1 83 ? 3.354 0.667 8.002 1.00 95.38 83 LEU A CA 1
ATOM 666 C C . LEU A 1 83 ? 2.057 0.990 8.761 1.00 95.38 83 LEU A C 1
ATOM 668 O O . LEU A 1 83 ? 1.203 1.704 8.234 1.00 95.38 83 LEU A O 1
ATOM 672 N N . ARG A 1 84 ? 1.908 0.508 10.004 1.00 96.06 84 ARG A N 1
ATOM 673 C CA . ARG A 1 84 ? 0.781 0.882 10.873 1.00 96.06 84 ARG A CA 1
ATOM 674 C C . ARG A 1 84 ? 0.830 2.347 11.285 1.00 96.06 84 ARG A C 1
ATOM 676 O O . ARG A 1 84 ? -0.214 2.988 11.251 1.00 96.06 84 ARG A O 1
ATOM 683 N N . GLU A 1 85 ? 2.000 2.875 11.638 1.00 95.31 85 GLU A N 1
ATOM 684 C CA . GLU A 1 85 ? 2.165 4.308 11.923 1.00 95.31 85 GLU A CA 1
ATOM 685 C C . GLU A 1 85 ? 1.758 5.149 10.709 1.00 95.31 85 GLU A C 1
ATOM 687 O O . GLU A 1 85 ? 0.896 6.014 10.816 1.00 95.31 85 GLU A O 1
ATOM 692 N N . SER A 1 86 ? 2.242 4.790 9.519 1.00 95.06 86 SER A N 1
ATOM 693 C CA . SER A 1 86 ? 1.870 5.475 8.273 1.00 95.06 86 SER A CA 1
ATOM 694 C C . SER A 1 86 ? 0.368 5.384 7.967 1.00 95.06 86 SER A C 1
ATOM 696 O O . SER A 1 86 ? -0.225 6.307 7.402 1.00 95.06 86 SER A O 1
ATOM 698 N N . ALA A 1 87 ? -0.273 4.269 8.328 1.00 96.38 87 ALA A N 1
ATOM 699 C CA . ALA A 1 87 ? -1.719 4.111 8.230 1.00 96.38 87 ALA A CA 1
ATOM 700 C C . ALA A 1 87 ? -2.474 4.997 9.227 1.00 96.38 87 ALA A C 1
ATOM 702 O O . ALA A 1 87 ? -3.527 5.524 8.871 1.00 96.38 87 ALA A O 1
ATOM 703 N N . GLN A 1 88 ? -1.946 5.175 10.438 1.00 97.31 88 GLN A N 1
ATOM 704 C CA . GLN A 1 88 ? -2.502 6.087 11.430 1.00 97.31 88 GLN A CA 1
ATOM 705 C C . GLN A 1 88 ? -2.402 7.539 10.944 1.00 97.31 88 GLN A C 1
ATOM 707 O O . GLN A 1 88 ? -3.432 8.202 10.859 1.00 97.31 88 GLN A O 1
ATOM 712 N N . ASP A 1 89 ? -1.227 7.975 10.483 1.00 95.50 89 ASP A N 1
ATOM 713 C CA . ASP A 1 89 ? -1.015 9.320 9.924 1.00 95.50 89 ASP A CA 1
ATOM 714 C C . ASP A 1 89 ? -1.978 9.607 8.758 1.00 95.50 89 ASP A C 1
ATOM 716 O O . ASP A 1 89 ? -2.636 10.642 8.702 1.00 95.50 89 ASP A O 1
ATOM 720 N N . THR A 1 90 ? -2.153 8.628 7.861 1.00 94.81 90 THR A N 1
ATOM 721 C CA . THR A 1 90 ? -3.085 8.724 6.722 1.00 94.81 90 THR A CA 1
ATOM 722 C C . THR A 1 90 ? -4.544 8.942 7.151 1.00 94.81 90 THR A C 1
ATOM 724 O O .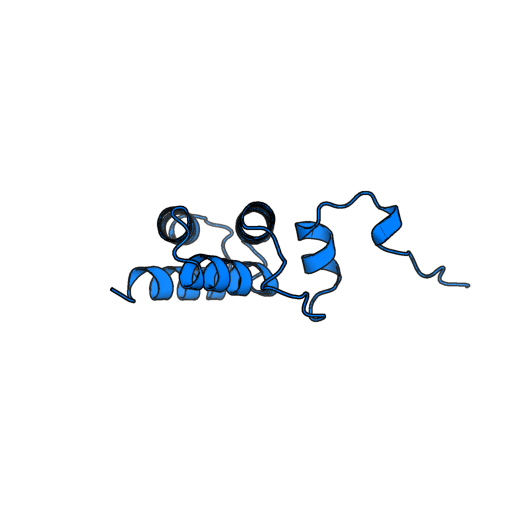 THR A 1 90 ? -5.347 9.469 6.376 1.00 94.81 90 THR A O 1
ATOM 727 N N . LEU A 1 91 ? -4.928 8.482 8.345 1.00 95.81 91 LEU A N 1
ATOM 728 C CA . LEU A 1 91 ? -6.267 8.691 8.899 1.00 95.81 91 LEU A CA 1
ATOM 729 C C . LEU A 1 91 ? -6.386 10.003 9.682 1.00 95.81 91 LEU A C 1
ATOM 731 O O . LEU A 1 91 ? -7.501 10.508 9.782 1.00 95.81 91 LEU A O 1
ATOM 735 N N . ASP A 1 92 ? -5.277 10.524 10.207 1.00 92.94 92 ASP A N 1
ATOM 736 C CA . ASP A 1 92 ? -5.234 11.723 11.048 1.00 92.94 92 ASP A CA 1
ATOM 737 C C . ASP A 1 92 ? -5.076 13.032 10.249 1.00 92.94 92 ASP A C 1
ATOM 739 O O . ASP A 1 92 ? -5.428 14.090 10.765 1.00 92.94 92 ASP A O 1
ATOM 743 N N . ASP A 1 93 ? -4.616 12.977 8.992 1.00 78.31 93 ASP A N 1
ATOM 744 C CA . ASP A 1 93 ? -4.481 14.119 8.061 1.00 78.31 93 ASP A CA 1
ATOM 745 C C . ASP A 1 93 ? -5.839 14.741 7.589 1.00 78.31 93 ASP A C 1
ATOM 747 O O . ASP A 1 93 ? -5.955 15.234 6.461 1.00 78.31 93 ASP A O 1
ATOM 751 N N . GLU A 1 94 ? -6.885 14.739 8.434 1.00 54.22 94 GLU A N 1
ATOM 752 C CA . GLU A 1 94 ? -8.213 15.359 8.200 1.00 54.22 94 GLU A CA 1
ATOM 753 C C . GLU A 1 94 ? -8.422 16.711 8.907 1.00 54.22 94 GLU A C 1
ATOM 755 O O . GLU A 1 94 ? -8.285 16.793 10.149 1.00 54.22 94 GLU A O 1
#